Protein AF-A0A382IZM7-F1 (afdb_monomer_lite)

Foldseek 3Di:
DLVVLVVQLVVCVVVVVPLSVVLSVVLNVQLVVVCVVVVHDDDPVRSLVSLVVLLVVLVVVLVVCVVVVNVVVNVSSVSSSVVSVVSD

Sequence (88 aa):
MLKQLQEELTISMKAGNKAAMIGLRNIIGKIKASQIDKGEPLTKEETLKILKSASKQLKESVEQYQKGGRDDLAEKELFELSLIDQFL

pLDDT: mean 93.77, std 2.73, range [83.25, 97.88]

Organism: NCBI:txid408172

Secondary structure (DSSP, 8-state):
-HHHHHHHHHHHHHTT-HHHHHHHHHHHHHHHHHHHHHTSPPPHHHHHHHHHHHHHHHHHHHHHHHHTT-HHHHHHHHHHHHHHHT--

Structure (mmCIF, N/CA/C/O backbone):
data_AF-A0A382IZM7-F1
#
_entry.id   AF-A0A382IZM7-F1
#
loop_
_atom_site.group_PDB
_atom_site.id
_atom_site.type_symbol
_atom_site.label_atom_id
_atom_site.label_alt_id
_atom_site.label_comp_id
_atom_site.label_asym_id
_atom_site.label_entity_id
_atom_site.label_seq_id
_atom_site.pdbx_PDB_ins_code
_atom_site.Cartn_x
_atom_site.Cartn_y
_atom_site.Cartn_z
_atom_site.occupancy
_atom_site.B_iso_or_equiv
_atom_site.auth_seq_id
_atom_site.auth_comp_id
_atom_site.auth_asym_id
_atom_site.auth_atom_id
_atom_site.pdbx_PDB_model_num
ATOM 1 N N . MET A 1 1 ? 4.132 -10.666 -10.149 1.00 83.25 1 MET A N 1
ATOM 2 C CA . MET A 1 1 ? 3.684 -9.803 -9.039 1.00 83.25 1 MET A CA 1
ATOM 3 C C . MET A 1 1 ? 2.894 -8.594 -9.531 1.00 83.25 1 MET A C 1
ATOM 5 O O . MET A 1 1 ? 1.683 -8.642 -9.407 1.00 83.25 1 MET A O 1
ATOM 9 N N . LEU A 1 2 ? 3.489 -7.581 -10.184 1.00 85.62 2 LEU A N 1
ATOM 10 C CA . LEU A 1 2 ? 2.711 -6.429 -10.695 1.00 85.62 2 LEU A CA 1
ATOM 11 C C . LEU A 1 2 ? 1.559 -6.839 -11.634 1.00 85.62 2 LEU A C 1
ATOM 13 O O . LEU A 1 2 ? 0.448 -6.338 -11.505 1.00 85.62 2 LEU A O 1
ATOM 17 N N . LYS A 1 3 ? 1.806 -7.801 -12.532 1.00 89.56 3 LYS A N 1
ATOM 18 C CA . LYS A 1 3 ? 0.770 -8.362 -13.412 1.00 89.56 3 LYS A CA 1
ATOM 19 C C . LYS A 1 3 ? -0.384 -9.021 -12.634 1.00 89.56 3 LYS A C 1
ATOM 21 O O . LYS A 1 3 ? -1.534 -8.791 -12.969 1.00 89.56 3 LYS A O 1
ATOM 26 N N . GLN A 1 4 ? -0.084 -9.757 -11.561 1.00 90.12 4 GLN A N 1
ATOM 27 C CA . GLN A 1 4 ? -1.099 -10.421 -10.726 1.00 90.12 4 GLN A CA 1
ATOM 28 C C . GLN A 1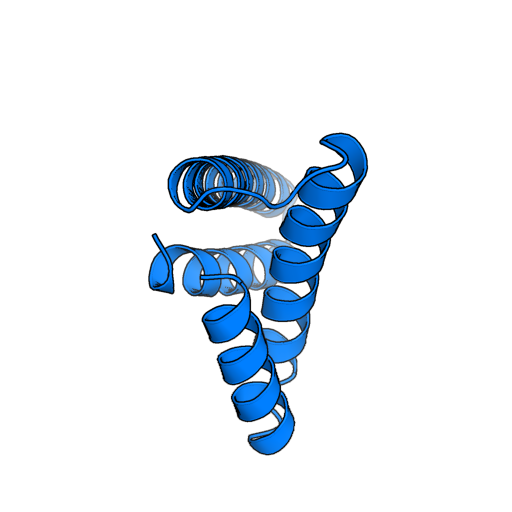 4 ? -1.974 -9.397 -9.991 1.00 90.12 4 GLN A C 1
ATOM 30 O O . GLN A 1 4 ? -3.187 -9.538 -9.963 1.00 90.12 4 GLN A O 1
ATOM 35 N N . LEU A 1 5 ? -1.378 -8.315 -9.478 1.00 91.12 5 LEU A N 1
ATOM 36 C CA . LEU A 1 5 ? -2.131 -7.210 -8.872 1.00 91.12 5 LEU A CA 1
ATOM 37 C C . LEU A 1 5 ? -3.074 -6.534 -9.882 1.00 91.12 5 LEU A C 1
ATOM 39 O O . LEU A 1 5 ? -4.189 -6.155 -9.537 1.00 91.12 5 LEU A O 1
ATOM 43 N N . GLN A 1 6 ? -2.646 -6.382 -11.140 1.00 93.00 6 GLN A N 1
ATOM 44 C CA . GLN A 1 6 ? -3.483 -5.816 -12.205 1.00 93.00 6 GLN A CA 1
ATOM 45 C C . GLN A 1 6 ? -4.627 -6.753 -12.622 1.00 93.00 6 GLN A C 1
ATOM 47 O O . GLN A 1 6 ? -5.731 -6.288 -12.922 1.00 93.00 6 GLN A O 1
ATOM 52 N N . GLU A 1 7 ? -4.376 -8.062 -12.637 1.00 94.50 7 GLU A N 1
ATOM 53 C CA . GLU A 1 7 ? -5.400 -9.083 -12.866 1.00 94.50 7 GLU A CA 1
ATOM 54 C C . GLU A 1 7 ? -6.440 -9.061 -11.741 1.00 94.50 7 GLU A C 1
ATOM 56 O O . GLU A 1 7 ? -7.631 -8.933 -12.025 1.00 94.50 7 GLU A O 1
ATOM 61 N N . GLU A 1 8 ? -6.001 -9.043 -10.480 1.00 92.88 8 GLU A N 1
ATOM 62 C CA . GLU A 1 8 ? -6.892 -8.960 -9.317 1.00 92.88 8 GLU A CA 1
ATOM 63 C C . GLU A 1 8 ? -7.696 -7.654 -9.305 1.00 92.88 8 GLU A C 1
ATOM 65 O O . GLU A 1 8 ? -8.893 -7.645 -9.013 1.00 92.88 8 GLU A O 1
ATOM 70 N N . LEU A 1 9 ? -7.079 -6.537 -9.714 1.00 93.25 9 LEU A N 1
ATOM 71 C CA . LEU A 1 9 ? -7.785 -5.268 -9.883 1.00 93.25 9 LEU A CA 1
ATOM 72 C C . LEU A 1 9 ? -8.898 -5.408 -10.926 1.00 93.25 9 LEU A C 1
ATOM 74 O O . LEU A 1 9 ? -10.009 -4.923 -10.722 1.00 93.25 9 LEU A O 1
ATOM 78 N N . THR A 1 10 ? -8.623 -6.089 -12.037 1.00 94.31 10 THR A N 1
ATOM 79 C CA . THR A 1 10 ? -9.614 -6.319 -13.094 1.00 94.31 10 THR A CA 1
ATOM 80 C C . THR A 1 10 ? -10.763 -7.198 -12.609 1.00 94.31 10 THR A C 1
ATOM 82 O O . THR A 1 10 ? -11.923 -6.896 -12.898 1.00 94.31 10 THR A O 1
ATOM 85 N N . ILE A 1 11 ? -10.462 -8.250 -11.846 1.00 94.12 11 ILE A N 1
ATOM 86 C CA . ILE A 1 11 ? -11.463 -9.120 -11.215 1.00 94.12 11 ILE A CA 1
ATOM 87 C C . ILE A 1 11 ? -12.322 -8.309 -10.239 1.00 94.12 11 ILE A C 1
ATOM 89 O O . ILE A 1 11 ? -13.548 -8.319 -10.346 1.00 94.12 11 ILE A O 1
ATOM 9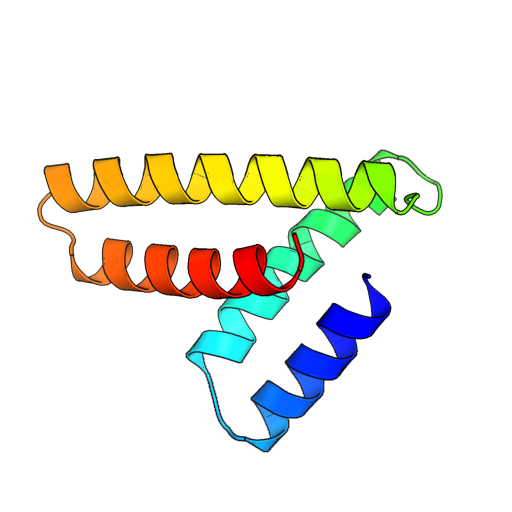3 N N . SER A 1 12 ? -11.691 -7.519 -9.370 1.00 91.56 12 SER A N 1
ATOM 94 C CA . SER A 1 12 ? -12.364 -6.655 -8.394 1.00 91.56 12 SER A CA 1
ATOM 95 C C . SER A 1 12 ? -13.283 -5.624 -9.053 1.00 91.56 12 SER A C 1
ATOM 97 O O . SER A 1 12 ? -14.398 -5.398 -8.581 1.00 91.56 12 SER A O 1
ATOM 99 N N . MET A 1 13 ? -12.858 -5.034 -10.177 1.00 92.06 13 MET A N 1
ATOM 100 C CA . MET A 1 13 ? -13.696 -4.124 -10.965 1.00 92.06 13 MET A CA 1
ATOM 101 C C . MET A 1 13 ? -14.924 -4.835 -11.543 1.00 92.06 13 MET A C 1
ATOM 103 O O . MET A 1 13 ? -16.026 -4.298 -11.459 1.00 92.06 13 MET A O 1
ATOM 107 N N . LYS A 1 14 ? -14.755 -6.043 -12.099 1.00 94.56 14 LYS A N 1
ATOM 108 C CA . LYS A 1 14 ? -15.868 -6.839 -12.648 1.00 94.56 14 LYS A CA 1
ATOM 109 C C . LYS A 1 14 ? -16.845 -7.298 -11.566 1.00 94.56 14 LYS A C 1
ATOM 111 O O . LYS A 1 14 ? -18.044 -7.322 -11.809 1.00 94.56 14 LYS A O 1
ATOM 116 N N . ALA A 1 15 ? -16.336 -7.622 -10.380 1.00 94.19 15 ALA A N 1
ATOM 117 C CA . ALA A 1 15 ? -17.136 -8.018 -9.226 1.00 94.19 15 ALA A CA 1
ATOM 118 C C . ALA A 1 15 ? -17.826 -6.833 -8.521 1.00 94.19 15 ALA A C 1
ATOM 120 O O . ALA A 1 15 ? -18.588 -7.042 -7.581 1.00 94.19 15 ALA A O 1
ATOM 121 N N . GLY A 1 16 ? -17.544 -5.585 -8.920 1.00 91.88 16 GLY A N 1
ATOM 122 C CA . GLY A 1 16 ? -18.077 -4.393 -8.253 1.00 91.88 16 GLY A CA 1
ATOM 123 C C . GLY A 1 16 ? -17.524 -4.171 -6.839 1.00 91.88 16 GLY A C 1
ATOM 124 O O . GLY A 1 16 ? -18.077 -3.368 -6.084 1.00 91.88 16 GLY A O 1
ATOM 125 N N . ASN A 1 17 ? -16.428 -4.843 -6.471 1.00 92.06 17 ASN A N 1
ATOM 126 C CA . ASN A 1 17 ? -15.806 -4.711 -5.158 1.00 92.06 17 ASN A CA 1
ATOM 127 C C . ASN A 1 17 ? -14.981 -3.418 -5.090 1.00 92.06 17 ASN A C 1
ATOM 129 O O . ASN A 1 17 ? -13.778 -3.391 -5.364 1.00 92.06 17 ASN A O 1
ATOM 133 N N . LYS A 1 18 ? -15.652 -2.317 -4.736 1.00 90.44 18 LYS A N 1
ATOM 134 C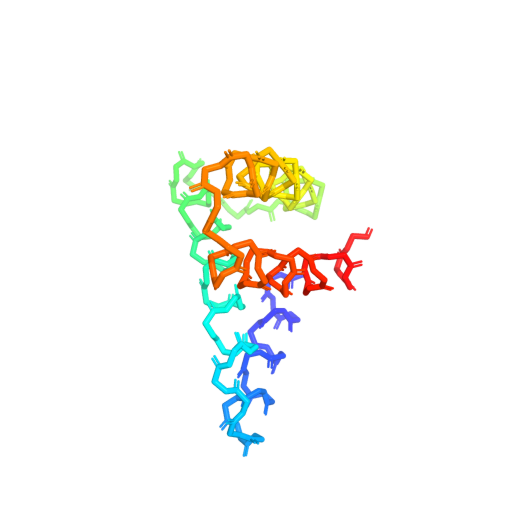 CA . LYS A 1 18 ? -15.043 -0.981 -4.661 1.00 90.44 18 LYS A CA 1
ATOM 135 C C . LYS A 1 18 ? -13.893 -0.910 -3.658 1.00 90.44 18 LYS A C 1
ATOM 137 O O . LYS A 1 18 ? -12.896 -0.261 -3.959 1.00 90.44 18 LYS A O 1
ATOM 142 N N . ALA A 1 19 ? -14.015 -1.568 -2.505 1.00 88.38 19 ALA A N 1
ATOM 143 C CA . ALA A 1 19 ? -12.965 -1.567 -1.490 1.00 88.38 19 ALA A CA 1
ATOM 144 C C . ALA A 1 19 ? -11.693 -2.233 -2.037 1.00 88.38 19 ALA A C 1
ATOM 146 O O . ALA A 1 19 ? -10.621 -1.627 -2.002 1.00 88.38 19 ALA A O 1
ATOM 147 N N . ALA A 1 20 ? -11.826 -3.422 -2.641 1.00 90.69 20 ALA A N 1
ATOM 148 C CA . ALA A 1 20 ? -10.706 -4.129 -3.270 1.00 90.69 20 ALA A CA 1
ATOM 149 C C . ALA A 1 20 ? -10.089 -3.313 -4.407 1.00 90.69 20 ALA A C 1
ATOM 151 O O . ALA A 1 20 ? -8.871 -3.166 -4.480 1.00 90.69 20 ALA A O 1
ATOM 152 N N . MET A 1 21 ? -10.926 -2.701 -5.249 1.00 93.69 21 MET A N 1
ATOM 153 C CA . MET A 1 21 ? -10.461 -1.842 -6.336 1.00 93.69 21 MET A CA 1
ATOM 154 C C . MET A 1 21 ? -9.587 -0.685 -5.830 1.00 93.69 21 MET A C 1
ATOM 156 O O . MET A 1 21 ? -8.559 -0.391 -6.439 1.00 93.69 21 MET A O 1
ATOM 160 N N . ILE A 1 22 ? -10.000 -0.012 -4.753 1.00 92.06 22 ILE A N 1
ATOM 161 C CA . ILE A 1 22 ? -9.264 1.126 -4.190 1.00 92.06 22 ILE A CA 1
ATOM 162 C C . ILE A 1 22 ? -7.926 0.657 -3.615 1.00 92.06 22 ILE A C 1
ATOM 164 O O . ILE A 1 22 ? -6.890 1.176 -4.031 1.00 92.06 22 ILE A O 1
ATOM 168 N N . GLY A 1 23 ? -7.931 -0.364 -2.753 1.00 92.31 23 GLY A N 1
ATOM 169 C CA . GLY A 1 23 ? -6.698 -0.872 -2.143 1.00 92.31 23 GLY A CA 1
ATOM 170 C C . GLY A 1 23 ? -5.698 -1.386 -3.185 1.00 92.31 23 GLY A C 1
ATOM 171 O O . GLY A 1 23 ? -4.529 -1.007 -3.178 1.00 92.31 23 GLY A O 1
ATOM 172 N N . LEU A 1 24 ? -6.159 -2.151 -4.182 1.00 93.94 24 LEU A N 1
ATOM 173 C CA . LEU A 1 24 ? -5.297 -2.636 -5.267 1.00 93.94 24 LEU A CA 1
ATOM 174 C C . LEU A 1 24 ? -4.709 -1.491 -6.103 1.00 93.94 24 LEU A C 1
ATOM 176 O O . LEU A 1 24 ? -3.541 -1.551 -6.490 1.00 93.94 24 LEU A O 1
ATOM 180 N N . ARG A 1 25 ? -5.477 -0.422 -6.366 1.00 94.31 25 ARG A N 1
ATOM 181 C CA . ARG A 1 25 ? -4.960 0.770 -7.063 1.00 94.31 25 ARG A CA 1
ATOM 182 C C . ARG A 1 25 ? -3.880 1.480 -6.253 1.00 94.31 25 ARG A C 1
ATOM 184 O O . ARG A 1 25 ? -2.871 1.864 -6.844 1.00 94.31 25 ARG A O 1
ATOM 191 N N . ASN A 1 26 ? -4.060 1.612 -4.941 1.00 92.81 26 ASN A N 1
ATOM 192 C CA . ASN A 1 26 ? -3.068 2.216 -4.051 1.00 92.81 26 ASN A CA 1
ATOM 193 C C . ASN A 1 26 ? -1.753 1.423 -4.072 1.00 92.81 26 ASN A C 1
ATOM 195 O O . ASN A 1 26 ? -0.683 1.992 -4.313 1.00 92.81 26 ASN A O 1
ATOM 199 N N . ILE A 1 27 ? -1.836 0.097 -3.929 1.00 93.62 27 ILE A N 1
ATOM 200 C CA . ILE A 1 27 ? -0.679 -0.809 -3.959 1.00 93.62 27 ILE A CA 1
ATOM 201 C C . ILE A 1 27 ? 0.053 -0.728 -5.307 1.00 93.62 27 ILE A C 1
ATOM 203 O O . ILE A 1 27 ? 1.271 -0.535 -5.352 1.00 93.62 27 ILE A O 1
ATOM 207 N N . ILE A 1 28 ? -0.681 -0.826 -6.422 1.00 94.75 28 ILE A N 1
ATOM 208 C CA . ILE A 1 28 ? -0.109 -0.715 -7.774 1.00 94.75 28 ILE A CA 1
ATOM 209 C C . ILE A 1 28 ? 0.547 0.654 -7.976 1.00 94.75 28 ILE A C 1
ATOM 211 O O . ILE A 1 28 ? 1.612 0.733 -8.590 1.00 94.75 28 ILE A O 1
ATOM 215 N N . GLY A 1 29 ? -0.069 1.723 -7.464 1.00 95.56 29 GLY A N 1
ATOM 216 C CA . GLY A 1 29 ? 0.470 3.079 -7.509 1.00 95.56 29 GLY A CA 1
ATOM 217 C C . GLY A 1 29 ? 1.831 3.179 -6.826 1.00 95.56 29 GLY A C 1
ATOM 218 O O . GLY A 1 29 ? 2.775 3.671 -7.440 1.00 95.56 29 GLY A O 1
ATOM 219 N N . LYS A 1 30 ? 1.964 2.630 -5.610 1.00 94.31 30 LYS A N 1
ATOM 220 C CA . LYS A 1 30 ? 3.240 2.589 -4.871 1.00 94.31 30 LYS A CA 1
ATOM 221 C C . LYS A 1 30 ? 4.328 1.845 -5.653 1.00 94.31 30 LYS A C 1
ATOM 223 O O . LYS A 1 30 ? 5.433 2.357 -5.791 1.00 94.31 30 LYS A O 1
ATOM 228 N N . ILE A 1 31 ? 4.007 0.682 -6.224 1.00 94.50 31 ILE A N 1
ATOM 229 C CA . ILE A 1 31 ? 4.965 -0.105 -7.021 1.00 94.50 31 ILE A CA 1
ATOM 230 C C . ILE A 1 31 ? 5.399 0.663 -8.274 1.00 94.50 31 ILE A C 1
ATOM 232 O O . ILE A 1 31 ? 6.588 0.725 -8.579 1.00 94.50 31 ILE A O 1
ATOM 236 N N . LYS A 1 32 ? 4.452 1.272 -8.998 1.00 94.69 32 LYS A N 1
ATOM 237 C CA . LYS A 1 32 ? 4.761 2.060 -10.199 1.00 94.69 32 LYS A CA 1
ATOM 238 C C . LYS A 1 32 ? 5.593 3.298 -9.881 1.00 94.69 32 LYS A C 1
ATOM 240 O O . LYS A 1 32 ? 6.512 3.586 -10.635 1.00 94.69 32 LYS A O 1
ATOM 245 N N . ALA A 1 33 ? 5.296 3.997 -8.787 1.00 95.81 33 ALA A N 1
ATOM 246 C CA . ALA A 1 33 ? 6.095 5.131 -8.334 1.00 95.81 33 ALA A CA 1
ATOM 247 C C . ALA A 1 33 ? 7.543 4.698 -8.070 1.00 95.81 33 ALA A C 1
ATOM 249 O O . ALA A 1 33 ? 8.455 5.245 -8.675 1.00 95.81 33 ALA A O 1
ATOM 250 N N . SER A 1 34 ? 7.750 3.617 -7.308 1.00 95.19 34 SER A N 1
ATOM 251 C CA . SER A 1 34 ? 9.097 3.085 -7.071 1.00 95.19 34 SER A CA 1
ATOM 252 C C . SER A 1 34 ? 9.802 2.617 -8.348 1.00 95.19 34 SER A C 1
ATOM 254 O O . SER A 1 34 ? 11.018 2.736 -8.449 1.00 95.19 34 SER A O 1
ATOM 256 N N . GLN A 1 35 ? 9.068 2.093 -9.334 1.00 94.56 35 GLN A N 1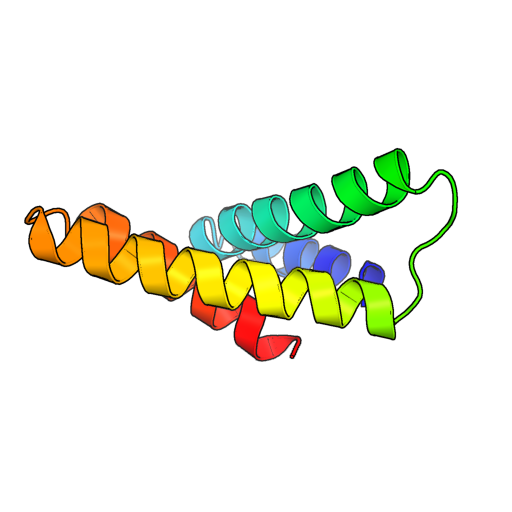
ATOM 257 C CA . GLN A 1 35 ? 9.637 1.734 -10.635 1.00 94.56 35 GLN A CA 1
ATOM 258 C C . GLN A 1 35 ? 10.092 2.975 -11.422 1.00 94.56 35 GLN A C 1
ATOM 260 O O . GLN A 1 35 ? 11.143 2.942 -12.057 1.00 94.56 35 GLN A O 1
ATOM 265 N N . ILE A 1 36 ? 9.316 4.063 -11.376 1.00 96.12 36 ILE A N 1
ATOM 266 C CA . ILE A 1 36 ? 9.674 5.346 -11.996 1.00 96.12 36 ILE A CA 1
ATOM 267 C C . ILE A 1 36 ? 10.909 5.933 -11.310 1.00 96.12 36 ILE A C 1
ATOM 269 O O . ILE A 1 36 ? 11.857 6.288 -12.003 1.00 96.12 36 ILE A O 1
ATOM 273 N N . ASP A 1 37 ? 10.924 5.965 -9.976 1.00 95.50 37 ASP A N 1
ATOM 274 C CA . ASP A 1 37 ? 12.044 6.491 -9.185 1.00 95.50 37 ASP A CA 1
ATOM 275 C C . ASP A 1 37 ? 13.343 5.724 -9.459 1.00 95.50 37 ASP A C 1
ATOM 277 O O . ASP A 1 37 ? 14.426 6.305 -9.506 1.00 95.50 37 ASP A O 1
ATOM 281 N N . LYS A 1 38 ? 13.231 4.408 -9.665 1.00 95.38 38 LYS A N 1
ATOM 282 C CA . LYS A 1 38 ? 14.361 3.545 -10.009 1.00 95.38 38 LYS A CA 1
ATOM 283 C C . LYS A 1 38 ? 14.836 3.738 -11.456 1.00 95.38 38 LYS A C 1
ATOM 285 O O . LYS A 1 38 ? 16.013 3.547 -11.738 1.00 95.38 38 LYS A O 1
ATOM 290 N N . GLY A 1 39 ? 13.931 4.077 -12.375 1.00 95.31 39 GLY A N 1
ATOM 291 C CA . GLY A 1 39 ? 14.220 4.228 -13.806 1.00 95.31 39 GLY A CA 1
ATOM 292 C C . GLY A 1 39 ? 14.354 2.911 -14.586 1.00 95.31 39 GLY A C 1
ATOM 293 O O . GLY A 1 39 ? 14.608 2.934 -15.787 1.00 95.31 39 GLY A O 1
ATOM 294 N N . GLU A 1 40 ? 14.149 1.762 -13.941 1.00 93.75 40 GLU A N 1
ATOM 295 C CA . GLU A 1 40 ? 14.194 0.432 -14.557 1.00 93.75 40 GLU A CA 1
ATOM 296 C C . GLU A 1 40 ? 13.138 -0.504 -13.936 1.00 93.75 40 GLU A C 1
ATOM 298 O O . GLU A 1 40 ? 12.587 -0.201 -12.872 1.00 93.75 40 GLU A O 1
ATOM 303 N N . PRO A 1 41 ? 12.809 -1.647 -14.572 1.00 91.81 41 PRO A N 1
ATOM 304 C CA . PRO A 1 41 ? 11.875 -2.610 -14.002 1.00 91.81 41 PRO A CA 1
ATOM 305 C C . PRO A 1 41 ? 12.283 -3.084 -12.601 1.00 91.81 41 PRO A C 1
ATOM 307 O O . PRO A 1 41 ? 13.446 -3.390 -12.333 1.00 91.81 41 PRO A O 1
ATOM 310 N N . LEU A 1 42 ? 11.296 -3.185 -11.709 1.00 93.94 42 LEU A N 1
ATOM 311 C CA . LEU A 1 42 ? 11.496 -3.746 -10.376 1.00 93.94 42 LEU A CA 1
ATOM 312 C C . LEU A 1 42 ? 11.631 -5.266 -10.452 1.00 93.94 42 LEU A C 1
ATOM 314 O O . LEU A 1 42 ? 10.846 -5.951 -11.117 1.00 93.94 42 LEU A O 1
ATOM 318 N N . THR A 1 43 ? 12.581 -5.805 -9.700 1.00 94.12 43 THR A N 1
ATOM 319 C CA . THR A 1 43 ? 12.673 -7.240 -9.454 1.00 94.12 43 THR A CA 1
ATOM 320 C C . THR A 1 43 ? 11.549 -7.699 -8.521 1.00 94.12 43 THR A C 1
ATOM 322 O O . THR A 1 43 ? 10.850 -6.911 -7.866 1.00 94.12 43 THR A O 1
ATOM 325 N N . LYS A 1 44 ? 11.363 -9.020 -8.431 1.00 90.62 44 LYS A N 1
ATOM 326 C CA . LYS A 1 44 ? 10.400 -9.615 -7.494 1.00 90.62 44 LYS A CA 1
ATOM 327 C C . LYS A 1 44 ? 10.727 -9.245 -6.042 1.00 90.62 44 LYS A C 1
ATOM 329 O O . LYS A 1 44 ? 9.816 -8.936 -5.281 1.00 90.62 44 LYS A O 1
ATOM 334 N N . GLU A 1 45 ? 12.005 -9.251 -5.672 1.00 92.81 45 GLU A N 1
ATOM 335 C CA . GLU A 1 45 ? 12.460 -8.928 -4.314 1.00 92.81 45 GLU A CA 1
ATOM 336 C C . GLU A 1 45 ? 12.227 -7.459 -3.963 1.00 92.81 45 GLU A C 1
ATOM 338 O O . GLU A 1 45 ? 11.759 -7.150 -2.868 1.00 92.81 45 GLU A O 1
ATOM 343 N N . GLU A 1 46 ? 12.473 -6.552 -4.908 1.00 94.31 46 GLU A N 1
ATOM 344 C CA . GLU A 1 46 ? 12.194 -5.125 -4.727 1.00 94.31 46 GLU A CA 1
ATOM 345 C C . GLU A 1 46 ? 10.695 -4.871 -4.562 1.00 94.31 46 GLU A C 1
ATOM 347 O O . GLU A 1 46 ? 10.283 -4.140 -3.661 1.00 94.31 46 GLU A O 1
ATOM 352 N N . THR A 1 47 ? 9.869 -5.544 -5.367 1.00 93.19 47 THR A N 1
ATOM 353 C CA . THR A 1 47 ? 8.409 -5.463 -5.234 1.00 93.19 47 THR A CA 1
ATOM 354 C C . THR A 1 47 ? 7.953 -5.969 -3.861 1.00 93.19 47 THR A C 1
ATOM 356 O O . THR A 1 47 ? 7.173 -5.298 -3.188 1.00 93.19 47 THR A O 1
ATOM 359 N N . LEU A 1 48 ? 8.488 -7.102 -3.391 1.00 94.00 48 LEU A N 1
ATOM 360 C CA . LEU A 1 48 ? 8.208 -7.627 -2.049 1.00 94.00 48 LEU A CA 1
ATOM 361 C C . LEU A 1 48 ? 8.635 -6.655 -0.944 1.00 94.00 48 LEU A C 1
ATOM 363 O O . LEU A 1 48 ? 7.921 -6.490 0.043 1.00 94.00 48 LEU A O 1
ATOM 367 N N . LYS A 1 49 ? 9.781 -5.987 -1.096 1.00 95.50 49 LYS A N 1
ATOM 368 C CA . LYS A 1 49 ? 10.252 -4.983 -0.135 1.00 95.50 49 LYS A CA 1
ATOM 369 C C . LYS A 1 49 ? 9.290 -3.796 -0.047 1.00 95.50 49 LYS A C 1
ATOM 371 O O . LYS A 1 49 ? 8.993 -3.343 1.059 1.00 95.50 49 LYS A O 1
ATOM 376 N N . ILE A 1 50 ? 8.761 -3.339 -1.183 1.00 94.81 50 ILE A N 1
ATOM 377 C CA . ILE A 1 50 ? 7.744 -2.278 -1.238 1.00 94.81 50 ILE A CA 1
ATOM 378 C C . ILE A 1 50 ? 6.461 -2.729 -0.529 1.00 94.81 50 ILE A C 1
ATOM 380 O O . ILE A 1 50 ? 5.954 -1.998 0.321 1.00 94.81 50 ILE A O 1
ATOM 384 N N . LEU A 1 51 ? 5.976 -3.945 -0.806 1.00 94.38 51 LEU A N 1
ATOM 385 C CA . LEU A 1 51 ? 4.784 -4.500 -0.152 1.00 94.38 51 LEU A CA 1
ATOM 386 C C . LEU A 1 51 ? 4.961 -4.627 1.368 1.00 94.38 51 LEU A C 1
ATOM 388 O O . LEU A 1 51 ? 4.079 -4.226 2.123 1.00 94.38 51 LEU A O 1
ATOM 392 N N . LYS A 1 52 ? 6.123 -5.097 1.840 1.00 95.75 52 LYS A N 1
ATOM 393 C CA . LYS A 1 52 ? 6.438 -5.168 3.279 1.00 95.75 52 LYS A CA 1
ATOM 394 C C . LYS A 1 52 ? 6.452 -3.786 3.932 1.00 95.75 52 LYS A C 1
ATOM 396 O O . LYS A 1 52 ? 5.922 -3.619 5.029 1.00 95.75 52 LYS A O 1
ATOM 401 N N . SER A 1 53 ? 7.036 -2.793 3.260 1.00 95.81 53 SER A N 1
ATOM 402 C CA . SER A 1 53 ? 7.040 -1.409 3.743 1.00 95.81 53 SER A 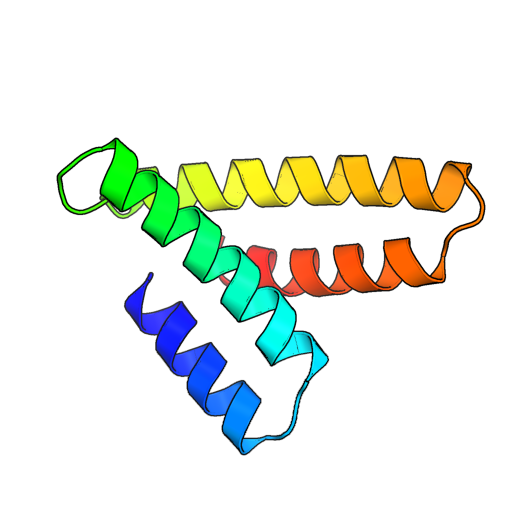CA 1
ATOM 403 C C . SER A 1 53 ? 5.625 -0.835 3.817 1.00 95.81 53 SER A C 1
ATOM 405 O O . SER A 1 53 ? 5.284 -0.185 4.801 1.00 95.81 53 SER A O 1
ATOM 407 N N . ALA A 1 54 ? 4.793 -1.093 2.807 1.00 94.31 54 ALA A N 1
ATOM 408 C CA . ALA A 1 54 ? 3.401 -0.663 2.791 1.00 94.31 54 ALA A CA 1
ATOM 409 C C . ALA A 1 54 ? 2.581 -1.347 3.900 1.00 94.31 54 ALA A C 1
ATOM 411 O O . ALA A 1 54 ? 1.900 -0.656 4.647 1.00 94.31 54 ALA A O 1
ATOM 412 N N . SER A 1 55 ? 2.725 -2.665 4.091 1.00 95.81 55 SER A N 1
ATOM 413 C CA . SER A 1 55 ? 2.096 -3.411 5.197 1.00 95.81 55 SER A CA 1
ATOM 414 C C . SER A 1 55 ? 2.446 -2.807 6.563 1.00 95.81 55 SER A C 1
ATOM 416 O O . SER A 1 55 ? 1.570 -2.605 7.403 1.00 95.81 55 SER A O 1
ATOM 418 N N . LYS A 1 56 ? 3.717 -2.438 6.777 1.00 96.56 56 LYS A N 1
ATOM 419 C CA . LYS A 1 56 ? 4.151 -1.762 8.008 1.00 96.56 56 LYS A CA 1
ATOM 420 C C . LYS A 1 56 ? 3.481 -0.392 8.184 1.00 96.56 56 LYS A C 1
ATOM 422 O O . LYS A 1 56 ? 2.949 -0.126 9.256 1.00 96.56 56 LYS A O 1
ATOM 427 N N . GLN A 1 57 ? 3.465 0.437 7.139 1.00 95.88 57 GLN A N 1
ATOM 428 C CA . GLN A 1 57 ? 2.824 1.759 7.171 1.00 95.88 57 GLN A CA 1
ATOM 429 C C . GLN A 1 57 ? 1.324 1.670 7.476 1.00 95.88 57 GLN A C 1
ATOM 431 O O . GLN A 1 57 ? 0.829 2.444 8.287 1.00 95.88 57 GLN A O 1
ATOM 436 N N . LEU A 1 58 ? 0.613 0.710 6.875 1.00 95.50 58 LEU A N 1
ATOM 437 C CA . LEU A 1 58 ? -0.811 0.493 7.142 1.00 95.50 58 LEU A CA 1
ATOM 438 C C . LEU A 1 58 ? -1.045 0.091 8.602 1.00 95.50 58 LEU A C 1
ATOM 440 O O . LEU A 1 58 ? -1.939 0.623 9.244 1.00 95.50 58 LEU A O 1
ATOM 444 N N . LYS A 1 59 ? -0.219 -0.800 9.167 1.00 96.44 59 LYS A N 1
ATOM 445 C CA . LYS A 1 59 ? -0.330 -1.193 10.585 1.00 96.44 59 LYS A CA 1
ATOM 446 C C . LYS A 1 59 ? -0.144 -0.003 11.527 1.00 96.44 59 LYS A C 1
ATOM 448 O O . LYS A 1 59 ? -0.909 0.149 12.474 1.00 96.44 59 LYS A O 1
ATOM 453 N N . GLU A 1 60 ? 0.838 0.850 11.244 1.00 97.25 60 GLU A N 1
ATOM 454 C CA . GLU A 1 60 ? 1.068 2.084 12.004 1.00 97.25 60 GLU A CA 1
ATOM 455 C C . GLU A 1 60 ? -0.118 3.056 11.857 1.00 97.25 60 GLU A C 1
ATOM 457 O O . GLU A 1 60 ? -0.592 3.608 12.847 1.00 97.25 60 GLU A O 1
ATOM 462 N N . SER A 1 61 ? -0.644 3.216 10.640 1.00 95.88 61 SER A N 1
ATOM 463 C CA . SER A 1 61 ? -1.816 4.043 10.315 1.00 95.88 61 SER A CA 1
ATOM 464 C C . SER A 1 61 ? -3.080 3.583 11.054 1.00 95.88 61 SER A C 1
ATOM 466 O O . SER A 1 61 ? -3.752 4.389 11.699 1.00 95.88 61 SER A O 1
ATOM 468 N N . VAL A 1 62 ? -3.356 2.272 11.055 1.00 97.38 62 VAL A N 1
ATOM 469 C CA . VAL A 1 62 ? -4.460 1.645 11.803 1.00 97.38 62 VAL A CA 1
ATOM 470 C C . VAL A 1 62 ? -4.381 1.995 13.284 1.00 97.38 62 VAL A C 1
ATOM 472 O O . VAL A 1 62 ? -5.371 2.447 13.855 1.00 97.38 62 VAL A O 1
ATOM 475 N N . GLU A 1 63 ? -3.208 1.833 13.901 1.00 97.50 63 GLU A N 1
ATOM 476 C CA . GLU A 1 63 ? -3.021 2.140 15.320 1.00 97.50 63 GLU A CA 1
ATOM 477 C C . GLU A 1 63 ? -3.287 3.627 15.614 1.00 97.50 63 GLU A C 1
ATOM 479 O O . GLU A 1 63 ? -3.938 3.959 16.607 1.00 97.50 63 GLU A O 1
ATOM 484 N N . GLN A 1 64 ? -2.827 4.533 14.743 1.00 97.88 64 GLN A N 1
ATOM 485 C CA . GLN A 1 64 ? -3.080 5.971 14.886 1.00 97.88 64 GLN A CA 1
ATOM 486 C C . GLN A 1 64 ? -4.567 6.314 14.740 1.00 97.88 64 GLN A C 1
ATOM 488 O O . GLN A 1 64 ? -5.097 7.093 15.535 1.00 97.88 64 GLN A O 1
ATOM 493 N N . TYR A 1 65 ? -5.262 5.718 13.768 1.00 97.69 65 TYR A N 1
ATOM 494 C CA . TYR A 1 65 ? -6.693 5.946 13.578 1.00 97.69 65 TYR A CA 1
ATOM 495 C C . TYR A 1 65 ? -7.525 5.411 14.740 1.00 97.69 65 TYR A C 1
ATOM 497 O O . TYR A 1 65 ? -8.398 6.130 15.226 1.00 97.69 65 TYR A O 1
ATOM 505 N N . GLN A 1 66 ? -7.213 4.217 15.248 1.00 96.75 66 GLN A N 1
ATOM 506 C CA . GLN A 1 66 ? -7.878 3.654 16.426 1.00 96.75 66 GLN A CA 1
ATOM 507 C C . GLN A 1 66 ? -7.660 4.529 17.666 1.00 96.75 66 GLN A C 1
ATOM 509 O O . GLN A 1 66 ? -8.615 4.868 18.362 1.00 96.75 66 GLN A O 1
ATOM 514 N N . LYS A 1 67 ? -6.423 4.989 17.910 1.00 97.38 67 LYS A N 1
ATOM 515 C CA . LYS A 1 67 ? -6.126 5.931 19.007 1.00 97.38 67 LYS A CA 1
ATOM 516 C C . LYS A 1 67 ? -6.890 7.251 18.876 1.00 97.38 67 LYS A C 1
ATOM 518 O O . LYS A 1 67 ? -7.234 7.856 19.886 1.00 97.38 67 LYS A O 1
ATOM 523 N N . GLY A 1 68 ? -7.149 7.692 17.646 1.00 97.00 68 GLY A N 1
ATOM 524 C CA . GLY A 1 68 ? -7.920 8.896 17.341 1.00 97.00 68 GLY A CA 1
ATOM 525 C C . GLY A 1 68 ? -9.440 8.706 17.293 1.00 97.00 68 GLY A C 1
ATOM 526 O O . GLY A 1 68 ? -10.135 9.661 16.950 1.00 97.00 68 GLY A O 1
ATOM 527 N N . GLY A 1 69 ? -9.967 7.508 17.578 1.00 97.19 69 GLY A N 1
ATOM 528 C CA . GLY A 1 69 ? -11.404 7.209 17.489 1.00 97.19 69 GLY A CA 1
ATOM 529 C C . GLY A 1 69 ? -11.958 7.230 16.058 1.00 97.19 69 GLY A C 1
ATOM 530 O O . GLY A 1 69 ? -13.131 7.533 15.845 1.00 97.19 69 GLY A O 1
ATOM 531 N N . ARG A 1 70 ? -11.107 6.970 15.059 1.00 97.50 70 ARG A N 1
ATOM 532 C CA . ARG A 1 70 ? -11.436 6.954 13.625 1.00 97.50 70 ARG A CA 1
ATOM 533 C C . ARG A 1 70 ? -11.482 5.530 13.084 1.00 97.50 70 ARG A C 1
ATOM 535 O O . ARG A 1 70 ? -10.766 5.187 12.143 1.00 97.50 70 ARG A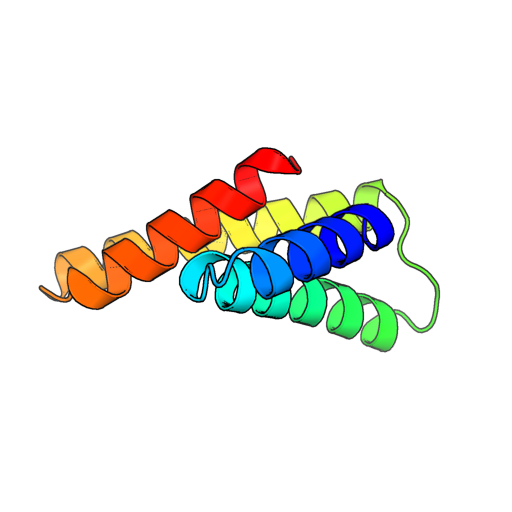 O 1
ATOM 542 N N . ASP A 1 71 ? -12.343 4.706 13.673 1.00 95.25 71 ASP A N 1
ATOM 543 C CA . ASP A 1 71 ? -12.493 3.296 13.291 1.00 95.25 71 ASP A CA 1
ATOM 544 C C . ASP A 1 71 ? -12.886 3.131 11.812 1.00 95.25 71 ASP A C 1
ATOM 546 O O . ASP A 1 71 ? -12.423 2.211 11.146 1.00 95.25 71 ASP A O 1
ATOM 550 N N . ASP A 1 72 ? -13.618 4.100 11.248 1.00 94.94 72 ASP A N 1
ATOM 551 C CA . ASP A 1 72 ? -13.974 4.154 9.825 1.00 94.94 72 ASP A CA 1
ATOM 552 C C . ASP A 1 72 ? -12.760 4.201 8.881 1.00 94.94 72 ASP A C 1
ATOM 554 O O . ASP A 1 72 ? -12.827 3.738 7.738 1.00 94.94 72 ASP A O 1
ATOM 558 N N . LEU A 1 73 ? -11.658 4.804 9.333 1.00 93.56 73 LEU A N 1
ATOM 559 C CA . LEU A 1 73 ? -10.398 4.852 8.595 1.00 93.56 73 LEU A CA 1
ATOM 560 C C . LEU A 1 73 ? -9.544 3.624 8.904 1.00 93.56 73 LEU A C 1
ATOM 562 O O . LEU A 1 73 ? -8.981 3.041 7.981 1.00 93.56 73 LEU A O 1
ATOM 566 N N . ALA A 1 74 ? -9.516 3.180 10.163 1.00 96.06 74 ALA A N 1
ATOM 567 C CA . ALA A 1 74 ? -8.811 1.963 10.557 1.00 96.06 74 ALA A CA 1
ATOM 568 C C . ALA A 1 74 ? -9.316 0.729 9.789 1.00 96.06 74 ALA A C 1
ATOM 570 O O . ALA A 1 74 ? -8.511 -0.056 9.298 1.00 96.06 74 ALA A O 1
ATOM 571 N N . GLU A 1 75 ? -10.631 0.582 9.609 1.00 94.75 75 GLU A N 1
ATOM 572 C CA . GLU A 1 75 ? -11.222 -0.516 8.834 1.00 94.75 75 GLU A CA 1
ATOM 573 C C . GLU A 1 75 ? -10.787 -0.506 7.363 1.00 94.75 75 GLU A C 1
ATOM 575 O O . GLU A 1 75 ? -10.517 -1.562 6.787 1.00 94.75 75 GLU A O 1
ATOM 580 N N . LYS A 1 76 ? -10.667 0.678 6.748 1.00 92.19 76 LYS A N 1
ATOM 581 C CA . LYS A 1 76 ? -10.196 0.805 5.358 1.00 92.19 76 LYS A CA 1
ATOM 582 C C . LYS A 1 76 ? -8.740 0.375 5.223 1.00 92.19 76 LYS A C 1
ATOM 584 O O . LYS A 1 76 ? -8.409 -0.362 4.297 1.00 92.19 76 LYS A O 1
ATOM 589 N N . GLU A 1 77 ? -7.893 0.804 6.152 1.00 93.81 77 GLU A N 1
ATOM 590 C CA . GLU A 1 77 ? -6.471 0.457 6.171 1.00 93.81 77 GLU A CA 1
ATOM 591 C C . GLU A 1 77 ? -6.262 -1.033 6.484 1.00 93.81 77 GLU A C 1
ATOM 593 O O . GLU A 1 77 ? -5.431 -1.679 5.851 1.00 93.81 77 GLU A O 1
ATOM 598 N N . LEU A 1 78 ? -7.054 -1.611 7.398 1.00 94.75 78 LEU A N 1
ATOM 599 C CA . LEU A 1 78 ? -7.067 -3.053 7.681 1.00 94.75 78 LEU A CA 1
ATOM 600 C C . LEU A 1 78 ? -7.489 -3.865 6.457 1.00 94.75 78 LEU A C 1
ATOM 602 O O . LEU A 1 78 ? -6.907 -4.912 6.169 1.00 94.75 78 LEU A O 1
ATOM 606 N N . PHE A 1 79 ? -8.482 -3.379 5.717 1.00 94.12 79 PHE A N 1
ATOM 607 C CA . PHE A 1 79 ? -8.888 -4.012 4.476 1.00 94.12 79 PHE A CA 1
ATOM 608 C C . PHE A 1 79 ? -7.769 -3.941 3.425 1.00 94.12 79 PHE A C 1
ATOM 610 O O . PHE A 1 79 ? -7.427 -4.969 2.840 1.00 94.12 79 PHE A O 1
ATOM 617 N N . GLU A 1 80 ? -7.141 -2.778 3.219 1.00 93.31 80 GLU A N 1
ATOM 618 C CA . GLU A 1 80 ? -5.994 -2.659 2.306 1.00 93.31 80 GLU A CA 1
ATOM 619 C C . GLU A 1 80 ? -4.825 -3.558 2.738 1.00 93.31 80 GLU A C 1
ATOM 621 O O . GLU A 1 80 ? -4.214 -4.225 1.901 1.00 93.31 80 GLU A O 1
ATOM 626 N N . LEU A 1 81 ? -4.568 -3.662 4.043 1.00 94.75 81 LEU A N 1
ATOM 627 C CA . LEU A 1 81 ? -3.549 -4.545 4.605 1.00 94.75 81 LEU A CA 1
ATOM 628 C C . LEU A 1 81 ? -3.839 -6.012 4.274 1.00 94.75 81 LEU A C 1
ATOM 630 O O . LEU A 1 81 ? -2.939 -6.722 3.829 1.00 94.75 81 LEU A O 1
ATOM 634 N N . SER A 1 82 ? -5.099 -6.440 4.407 1.00 94.06 82 SER A N 1
ATOM 635 C CA . SER A 1 82 ? -5.513 -7.804 4.061 1.00 94.06 82 SER A CA 1
ATOM 636 C C . SER A 1 82 ? -5.287 -8.137 2.583 1.00 94.06 82 SER A C 1
ATOM 638 O O . SER A 1 82 ? -4.994 -9.285 2.258 1.00 94.06 82 SER A O 1
ATOM 640 N N . LEU A 1 83 ? -5.370 -7.143 1.688 1.00 92.81 83 LEU A N 1
ATOM 641 C CA . LEU A 1 83 ? -5.030 -7.327 0.278 1.00 92.81 83 LEU A CA 1
ATOM 642 C C . LEU A 1 83 ? -3.524 -7.489 0.101 1.00 92.81 83 LEU A C 1
ATOM 644 O O . LEU A 1 83 ? -3.109 -8.382 -0.624 1.00 92.81 83 LEU A O 1
ATOM 648 N N . ILE A 1 84 ? -2.704 -6.654 0.752 1.00 92.31 84 ILE A N 1
ATOM 649 C CA . ILE A 1 84 ? -1.237 -6.763 0.673 1.00 92.31 84 ILE A CA 1
ATOM 650 C C . ILE A 1 84 ? -0.768 -8.139 1.148 1.00 92.31 84 ILE A C 1
ATOM 652 O O . ILE A 1 84 ? 0.075 -8.750 0.490 1.00 92.31 84 ILE A O 1
ATOM 656 N N . ASP A 1 85 ? -1.337 -8.635 2.245 1.00 91.38 85 ASP A N 1
ATOM 657 C CA . ASP A 1 85 ? -0.966 -9.918 2.840 1.00 91.38 85 ASP A CA 1
ATOM 658 C C . ASP A 1 85 ? -1.272 -11.118 1.916 1.00 91.38 85 ASP A C 1
ATOM 660 O O . ASP A 1 85 ? -0.623 -12.151 2.041 1.00 91.38 85 ASP A O 1
ATOM 664 N N . GLN A 1 86 ? -2.173 -10.988 0.930 1.00 90.06 86 GLN A N 1
ATOM 665 C CA . GLN A 1 86 ? -2.394 -12.027 -0.095 1.00 90.06 86 GLN A CA 1
ATOM 666 C C . GLN A 1 86 ? -1.242 -12.148 -1.106 1.00 90.06 86 GLN A C 1
ATOM 668 O O . GLN A 1 86 ? -1.149 -13.148 -1.820 1.00 90.06 86 GLN A O 1
ATOM 673 N N . PHE A 1 87 ? -0.381 -11.131 -1.203 1.00 87.56 87 PHE A N 1
ATOM 674 C CA . PHE A 1 87 ? 0.724 -11.077 -2.165 1.00 87.56 87 PHE A CA 1
ATOM 675 C C . PHE A 1 87 ? 2.111 -11.141 -1.510 1.00 87.56 87 PHE A C 1
ATOM 677 O O . PHE A 1 87 ? 3.103 -11.096 -2.242 1.00 87.56 87 PHE A O 1
ATOM 684 N N . LEU A 1 88 ? 2.197 -11.221 -0.178 1.00 85.06 88 LEU A N 1
ATOM 685 C CA . LEU A 1 88 ? 3.444 -11.405 0.577 1.00 85.06 88 LEU A CA 1
ATOM 686 C C . LEU A 1 88 ? 3.783 -12.886 0.765 1.00 85.06 88 LEU A C 1
ATOM 688 O O . LEU A 1 88 ? 4.995 -13.192 0.662 1.00 85.06 88 LEU A O 1
#

Radius of gyration: 13.5 Å; chains: 1; bounding box: 32×21×34 Å

InterPro domains:
  IPR003789 Aspartyl/glutamyl-tRNA amidotransferase subunit B-like [SSF89095] (2-87)
  IPR019004 Uncharacterised protein YqeY/Aim41 [PF09424] (3-88)
  IPR019004 Uncharacterised protein YqeY/Aim41 [PTHR28055] (2-88)
  IPR042184 YqeY/Aim41, N-terminal domain [G3DSA:1.10.1510.10] (1-88)

=== Feature glossary ===
The record interleaves many kinds of information about one protein. Here is each kind framed as the question it answers.

Q: What known structures does this most resemble?
A: Structural nearest neighbors (via Foldseek easy-search vs the PDB). Reported per hit: target PDB id, E-value, and alignment TM-score. A TM-score above ~0.5 is the conventional threshold for 'same fold'.

Q: Where is each backbone atom in 3D?
A: The mmCIF table is the protein's shape written out atom by atom. For each backbone N, Cα, C, and carbonyl O, it records an (x, y, z) coordinate triple in Å plus the residue type, chain letter, and residue number.

Q: What are the backbone torsion angles?
A: The φ/ψ torsion pair specifies the backbone conformation at each residue. φ rotates about the N–Cα bond, ψ about the Cα–C bond. Steric clashes forbid most of the (φ, ψ) plane — the allowed regions (α-helix basin, β-sheet basin, left-handed helix) are the Ramachandran-allowed regions.

Q: Which residues are buried vs exposed?
A: Solvent-accessible surface area (SASA) is the area in Å² traced out by the centre of a 1.4 Å probe sphere (a water molecule) rolled over the protein's van der Waals surface (Shrake–Rupley / Lee–Richards construction). Buried residues have near-zero SASA; fully exposed residues can exceed 200 Å². The total SASA scales roughly with the number of surface residues.

Q: How confident is the AlphaFold model at each residue?
A: pLDDT is the predicted lDDT-Cα score: AlphaFold's confidence that the local environment of each residue (all inter-atomic distances within 15 Å) is correctly placed. It is a per-residue number between 0 and 100, with higher meaning more reliable.

Q: What does the local fold look like, residue by residue?
A: 3Di is Foldseek's structural alphabet. Each residue is assigned one of twenty discrete states based on how its Cα sits relative to its spatial (not sequential) neighbors. Aligning 3Di strings finds structural homologs roughly as well as full 3D superposition, but orders of magnitude faster.

Q: How big and how compact is the whole molecule?
A: Radius of gyration (Rg) is the root-mean-square distance of Cα atoms from their centroid — a single number for overall size and compactness. A globular domain of N residues has Rg ≈ 2.2·N^0.38 Å; an extended or disordered chain has a much larger Rg. The Cα contact count is the number of residue pairs whose Cα atoms are within 8 Å and are more than four positions apart in sequence — a standard proxy for tertiary packing density. The bounding box is the smallest axis-aligned box enclosing all Cα atoms.

Q: Which residues are in helices, strands, or loops?
A: DSSP 8-state secondary structure assigns each residue one of H (α-helix), G (3₁₀-helix), I (π-helix), E (extended β-strand), B (isolated β-bridge), T (hydrogen-bonded turn), S (bend), or '-' (coil). The assignment is computed from backbone hydrogen-bond geometry via the Kabsch–Sander algorithm.

Q: How mobile is each atom in the crystal?
A: Crystallographic B-factors measure how much each atom's electron density is smeared out, in Å². They rise in mobile loops and surface residues and fall in the buried interior. In AlphaFold models this column is repurposed to hold pLDDT instead.

Q: What if only a Cα trace is available?
A: P-SEA three-state annotation labels each residue as helix, strand, or coil based purely on the geometry of the Cα trace. It serves as a fallback when the full backbone (and thus DSSP) is unavailable.

Q: What family and function is it annotated with?
A: Database cross-references. InterPro integrates a dozen domain/family signature databases into unified entries with residue-range hits. GO terms attach function/process/location labels with evidence codes. CATH codes position the fold in a four-level structural taxonomy. Organism is the NCBI-taxonomy species name.

Q: Are the domains correctly placed relative to each other?
A: Predicted Aligned Error (PAE) is an AlphaFold confidence matrix: entry (i, j) is the expected error in the position of residue j, in ångströms, when the prediction is superimposed on the true structure at residue i. Low PAE within a block of residues means that block is internally rigid and well-predicted; high PAE between two blocks means their relative placement is uncertain even if each block individually is confident.

Q: What do the diagnostic plots show?
A: Three diagnostic plots accompany the record. The Cα contact map visualizes the tertiary structure as a 2D adjacency matrix (8 Å cutoff, sequence-local contacts suppressed). The Ramachandran plot shows the distribution of backbone (φ, ψ) torsions, with points in the α and β basins reflecting secondary structure content. The PAE plot shows AlphaFold's inter-residue confidence as a color matrix.

Q: What is the amino-acid chain?
A: Primary structure: the covalent order of the twenty standard amino acids along the backbone. Two proteins with the same sequence will (almost always) fold to the same structure; two with 30% identity often share a fold but not the details.

Q: What do the rendered images show?
A: The six renders are orthographic views along the three Cartesian axes in both directions. Representation (cartoon, sticks, or surface) and color scheme (sequence-rainbow or by-chain) vary across proteins so the training set covers all the common visualization conventions.